Protein AF-A0A542YF42-F1 (afdb_monomer)

Organism: NCBI:txid1162970

pLDDT: mean 82.18, std 10.17, range [54.06, 91.44]

Radius of gyration: 11.87 Å; Cα contacts (8 Å, |Δi|>4): 89; chains: 1; bounding box: 25×21×30 Å

Foldseek 3Di:
DDWAKDKDADPDPPDQRIKIFIDDPRHTPDMDGDNHPVVNVVVSVVVVVVVVVVVD

Solvent-accessible surface area (backbone atoms only — not comparable to full-atom values): 3247 Å² total; per-residue (Å²): 137,54,76,46,66,46,76,50,70,49,98,44,98,90,44,68,36,6,35,26,36,39,26,49,79,84,41,77,78,44,76,48,77,27,86,35,54,68,58,24,50,52,53,38,50,53,50,48,53,51,54,55,62,74,75,106

Mean predicted aligned error: 5.2 Å

Secondary structure (DSSP, 8-state):
--EEEEEE----TTS-SEEE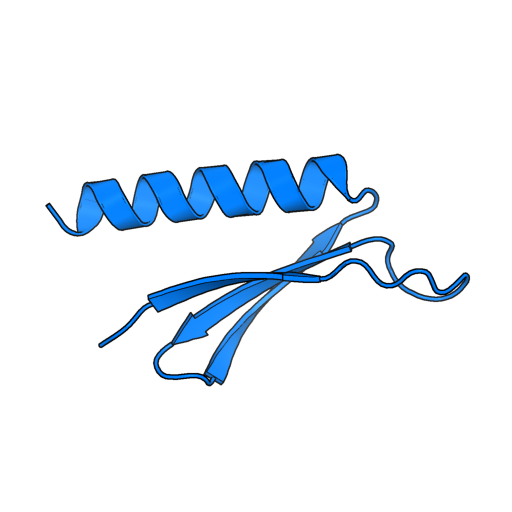EEEETTEEEEEEEESSHHHHHHHHHHHHHHHHHHT-

Structure (mmCIF, N/CA/C/O backbone):
data_AF-A0A542YF42-F1
#
_entry.id   AF-A0A542YF42-F1
#
loop_
_atom_site.group_PDB
_atom_site.id
_atom_site.type_symbol
_atom_site.label_atom_id
_atom_site.label_alt_id
_ato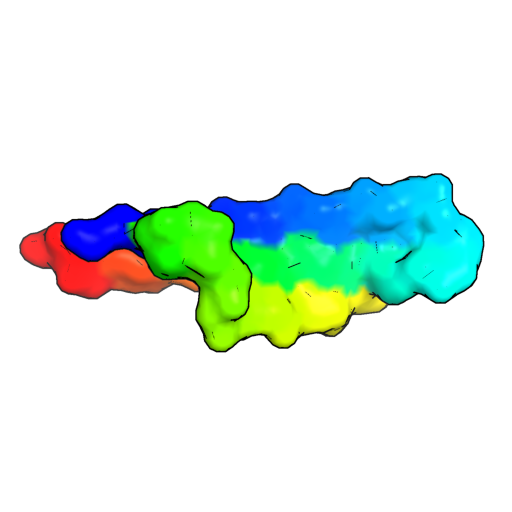m_site.label_comp_id
_atom_site.label_asym_id
_atom_site.label_entity_id
_atom_site.label_seq_id
_atom_site.pdbx_PDB_ins_code
_atom_site.Cartn_x
_atom_site.Cartn_y
_atom_site.Cartn_z
_atom_site.occupancy
_atom_site.B_iso_or_equiv
_atom_site.auth_seq_id
_atom_site.auth_comp_id
_atom_site.auth_asym_id
_atom_site.auth_atom_id
_atom_site.pdbx_PDB_model_num
ATOM 1 N N . MET A 1 1 ? -10.680 -3.259 16.511 1.00 71.94 1 MET A N 1
ATOM 2 C CA . MET A 1 1 ? -10.365 -3.309 15.070 1.00 71.94 1 MET A CA 1
ATOM 3 C C . MET A 1 1 ? -9.093 -2.519 14.844 1.00 71.94 1 MET A C 1
ATOM 5 O O . MET A 1 1 ? -9.101 -1.315 15.082 1.00 71.94 1 MET A O 1
ATOM 9 N N . ARG A 1 2 ? -7.994 -3.186 14.478 1.00 81.06 2 ARG A N 1
ATOM 10 C CA . ARG A 1 2 ? -6.709 -2.520 14.221 1.00 81.06 2 ARG A CA 1
ATOM 11 C C . ARG A 1 2 ? -6.508 -2.406 12.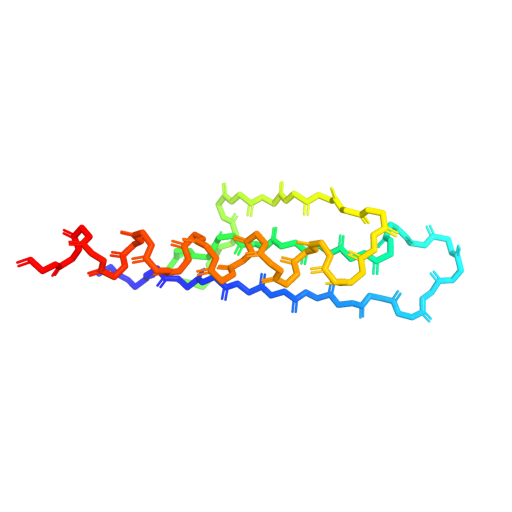715 1.00 81.06 2 ARG A C 1
ATOM 13 O O . ARG A 1 2 ? -6.447 -3.421 12.027 1.00 81.06 2 ARG A O 1
ATOM 20 N N . VAL A 1 3 ? -6.397 -1.175 12.224 1.00 85.81 3 VAL A N 1
ATOM 21 C CA . VAL A 1 3 ? -6.050 -0.889 10.827 1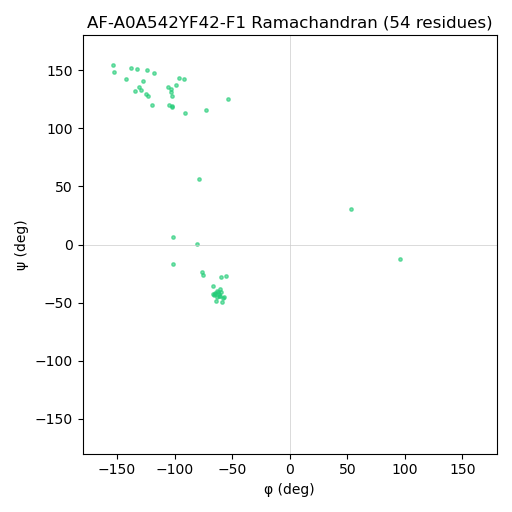.00 85.81 3 VAL A CA 1
ATOM 22 C C . VAL A 1 3 ? -4.586 -0.467 10.773 1.00 85.81 3 VAL A C 1
ATOM 24 O O . VAL A 1 3 ? -4.150 0.360 11.574 1.00 85.81 3 VAL A O 1
ATOM 27 N N . ILE A 1 4 ? -3.819 -1.062 9.863 1.00 88.00 4 ILE A N 1
ATOM 28 C CA . ILE A 1 4 ? -2.398 -0.771 9.653 1.00 88.00 4 ILE A CA 1
ATOM 29 C C . ILE A 1 4 ? -2.193 -0.465 8.173 1.00 88.00 4 ILE A C 1
ATOM 31 O O . ILE A 1 4 ? -2.770 -1.128 7.316 1.00 88.00 4 ILE A O 1
ATOM 35 N N . VAL A 1 5 ? -1.350 0.518 7.878 1.00 88.94 5 VAL A N 1
ATOM 36 C CA . VAL A 1 5 ? -0.849 0.749 6.522 1.00 88.94 5 VAL A CA 1
ATOM 37 C C . VAL A 1 5 ? 0.570 0.199 6.451 1.00 88.94 5 VAL A C 1
ATOM 39 O O . VAL A 1 5 ? 1.391 0.515 7.311 1.00 88.94 5 VAL A O 1
ATOM 42 N N . ALA A 1 6 ? 0.847 -0.647 5.464 1.00 86.56 6 ALA A N 1
ATOM 43 C CA . ALA A 1 6 ? 2.160 -1.252 5.257 1.00 86.56 6 ALA A CA 1
ATOM 44 C C . ALA A 1 6 ? 2.672 -0.950 3.848 1.00 86.56 6 ALA A C 1
ATOM 46 O O . ALA A 1 6 ? 1.884 -0.810 2.917 1.00 86.56 6 ALA A O 1
ATOM 47 N N . CYS A 1 7 ? 3.990 -0.879 3.693 1.00 86.50 7 CYS A N 1
ATOM 48 C CA . CYS A 1 7 ? 4.642 -0.701 2.402 1.00 86.50 7 CYS A CA 1
ATOM 49 C C . CYS A 1 7 ? 5.731 -1.756 2.238 1.00 86.50 7 CYS A C 1
ATOM 51 O O . CYS A 1 7 ? 6.524 -1.974 3.154 1.00 86.50 7 CYS A O 1
ATOM 53 N N . ILE A 1 8 ? 5.764 -2.403 1.076 1.00 82.56 8 ILE A N 1
ATOM 54 C CA . ILE A 1 8 ? 6.763 -3.411 0.730 1.00 82.56 8 ILE A CA 1
ATOM 55 C C . ILE A 1 8 ? 7.451 -2.967 -0.558 1.00 82.56 8 ILE A C 1
ATOM 57 O O . ILE A 1 8 ? 6.790 -2.662 -1.550 1.00 82.56 8 ILE A O 1
ATOM 61 N N . ASN A 1 9 ? 8.781 -2.927 -0.520 1.00 78.06 9 ASN A N 1
ATOM 62 C CA . ASN A 1 9 ? 9.624 -2.764 -1.694 1.00 78.06 9 ASN A CA 1
ATOM 63 C C . ASN A 1 9 ? 10.187 -4.137 -2.061 1.00 78.06 9 ASN A C 1
ATOM 65 O O . ASN A 1 9 ? 10.896 -4.746 -1.254 1.00 78.06 9 ASN A O 1
ATOM 69 N N . TRP A 1 10 ? 9.867 -4.629 -3.252 1.00 71.00 10 TRP A N 1
ATOM 70 C CA . TRP A 1 10 ? 10.531 -5.805 -3.788 1.00 71.00 10 TRP A CA 1
ATOM 71 C C . TRP A 1 10 ? 11.727 -5.340 -4.607 1.00 71.00 10 TRP A C 1
ATOM 73 O O . TRP A 1 10 ? 11.569 -4.754 -5.671 1.00 71.00 10 TRP A O 1
ATOM 83 N N . ASN A 1 11 ? 12.938 -5.651 -4.145 1.00 64.31 11 ASN A N 1
ATOM 84 C CA . ASN A 1 11 ? 14.144 -5.469 -4.952 1.00 64.31 11 ASN A CA 1
ATOM 85 C C . ASN A 1 11 ? 14.272 -6.618 -5.972 1.00 64.31 11 ASN A C 1
ATOM 87 O O . ASN A 1 11 ? 15.233 -7.385 -5.934 1.00 64.31 11 ASN A O 1
ATOM 91 N N . HIS A 1 12 ? 13.246 -6.802 -6.808 1.00 60.09 12 HIS A N 1
ATOM 92 C CA . HIS A 1 12 ? 13.184 -7.841 -7.830 1.00 60.09 12 HIS A CA 1
ATOM 93 C C . HIS A 1 12 ? 12.928 -7.191 -9.198 1.00 60.09 12 HIS A C 1
ATOM 95 O O . HIS A 1 12 ? 11.994 -6.398 -9.306 1.00 60.09 12 HIS A O 1
ATOM 101 N N . PRO A 1 13 ? 13.721 -7.516 -10.236 1.00 59.34 13 PRO A N 1
ATOM 102 C CA . PRO A 1 13 ? 13.659 -6.845 -11.538 1.00 59.34 13 PRO A CA 1
ATOM 103 C C . PRO A 1 13 ? 12.292 -6.950 -12.235 1.00 59.34 13 PRO A C 1
ATOM 105 O O . PRO A 1 13 ? 11.924 -6.040 -12.966 1.00 59.34 13 PRO A O 1
ATOM 108 N N . ASP A 1 14 ? 11.532 -8.015 -11.962 1.00 54.19 14 ASP A N 1
ATOM 109 C CA . ASP A 1 14 ? 10.208 -8.258 -12.564 1.00 54.19 14 ASP A CA 1
ATOM 110 C C . ASP A 1 14 ? 9.015 -7.917 -11.650 1.00 54.19 14 ASP A C 1
ATOM 112 O O . ASP A 1 14 ? 7.871 -8.239 -11.973 1.00 54.19 14 ASP A O 1
ATOM 116 N N . ALA A 1 15 ? 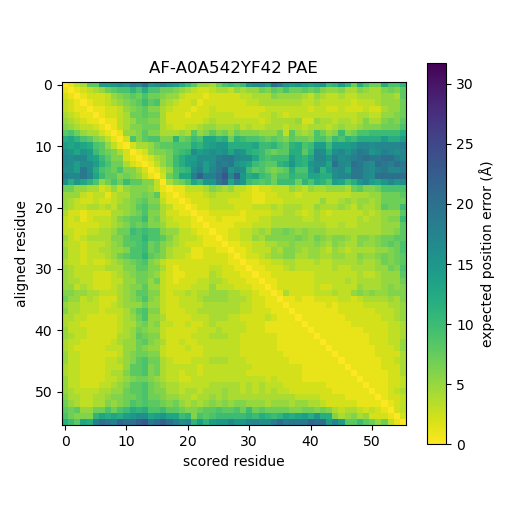9.253 -7.325 -10.477 1.00 58.16 15 ALA A N 1
ATOM 117 C CA . ALA A 1 15 ? 8.175 -6.945 -9.570 1.00 58.16 15 ALA A CA 1
ATOM 118 C C . ALA A 1 15 ? 7.810 -5.461 -9.760 1.00 58.16 15 ALA A C 1
ATOM 120 O O . ALA A 1 15 ? 8.709 -4.642 -9.952 1.00 58.16 15 ALA A O 1
ATOM 121 N N . PRO A 1 16 ? 6.521 -5.077 -9.663 1.00 59.50 16 PRO A N 1
ATOM 122 C CA . PRO A 1 16 ? 6.152 -3.669 -9.544 1.00 59.50 16 PRO A CA 1
ATOM 123 C C . PRO A 1 16 ? 6.928 -3.079 -8.367 1.00 59.50 16 PRO A C 1
ATOM 125 O O . PRO A 1 16 ? 6.915 -3.641 -7.268 1.00 59.50 16 PRO A O 1
ATOM 128 N N . HIS A 1 17 ? 7.665 -2.003 -8.628 1.00 70.12 17 HIS A N 1
ATOM 129 C CA . HIS A 1 17 ? 8.775 -1.564 -7.785 1.00 70.12 17 HIS A CA 1
ATOM 130 C C . HIS A 1 17 ? 8.381 -1.339 -6.314 1.00 70.12 17 HIS A C 1
ATOM 132 O O . HIS A 1 17 ? 9.221 -1.489 -5.429 1.00 70.12 17 HIS A O 1
ATOM 138 N N . ALA A 1 18 ? 7.117 -1.014 -6.016 1.00 81.75 18 ALA A N 1
ATOM 139 C CA . ALA A 1 18 ? 6.616 -0.979 -4.645 1.00 81.75 18 ALA A CA 1
ATOM 140 C C . ALA A 1 18 ? 5.103 -1.229 -4.530 1.00 81.75 18 ALA A C 1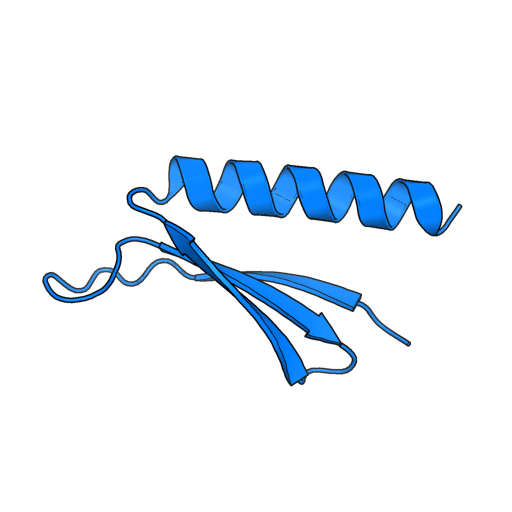
ATOM 142 O O . ALA A 1 18 ? 4.331 -0.927 -5.439 1.00 81.75 18 ALA A O 1
ATOM 143 N N . VAL A 1 19 ? 4.663 -1.728 -3.368 1.00 84.19 19 VAL A N 1
ATOM 144 C CA . VAL A 1 19 ? 3.242 -1.948 -3.042 1.00 84.19 19 VAL A CA 1
ATOM 145 C C . VAL A 1 19 ? 2.903 -1.364 -1.680 1.00 84.19 19 VAL A C 1
ATOM 147 O O . VAL A 1 19 ? 3.620 -1.588 -0.703 1.00 84.19 19 VAL A O 1
ATOM 150 N N . SER A 1 20 ? 1.770 -0.668 -1.600 1.00 87.06 20 SER A N 1
ATOM 151 C CA . SER A 1 20 ? 1.160 -0.234 -0.340 1.00 87.06 20 SER A CA 1
ATOM 152 C C . SER A 1 20 ? -0.075 -1.078 -0.019 1.00 87.06 20 SER A C 1
ATOM 154 O O . SER A 1 20 ? -0.923 -1.271 -0.892 1.00 87.06 20 SER A O 1
ATOM 156 N N . TYR A 1 21 ? -0.215 -1.512 1.232 1.00 88.44 21 TYR A N 1
ATOM 157 C CA . TYR A 1 21 ? -1.325 -2.320 1.738 1.00 88.44 21 TYR A CA 1
ATOM 158 C C . TYR A 1 21 ? -2.108 -1.591 2.826 1.00 88.44 21 TYR A C 1
ATOM 160 O O . TYR A 1 21 ? -1.527 -0.894 3.662 1.00 88.44 21 TYR A O 1
ATOM 168 N N . VAL A 1 22 ? -3.412 -1.859 2.878 1.00 89.56 22 VAL A N 1
ATOM 169 C CA . VAL A 1 22 ? -4.226 -1.652 4.079 1.00 89.56 22 VAL A CA 1
ATOM 170 C C . VAL A 1 22 ? -4.509 -3.012 4.691 1.00 89.56 22 VAL A C 1
ATOM 172 O O . VAL A 1 22 ? -5.120 -3.873 4.058 1.00 89.56 22 VAL A O 1
ATOM 175 N N . LEU A 1 23 ? -4.063 -3.192 5.927 1.00 88.94 23 LEU A N 1
ATOM 176 C CA . LEU A 1 23 ? -4.285 -4.391 6.717 1.00 88.94 23 LEU A CA 1
ATOM 177 C C . LEU A 1 23 ? -5.377 -4.112 7.750 1.00 88.94 23 LEU A C 1
ATOM 179 O O . LEU A 1 23 ? -5.313 -3.104 8.461 1.00 88.94 23 LEU A O 1
ATOM 183 N N . ARG A 1 24 ? -6.340 -5.020 7.883 1.00 90.38 24 ARG A N 1
ATOM 184 C CA . ARG A 1 24 ? -7.318 -5.039 8.971 1.00 90.38 24 ARG A CA 1
ATOM 185 C C . ARG A 1 24 ? -7.161 -6.341 9.731 1.00 90.38 24 ARG A C 1
ATOM 187 O O . ARG A 1 24 ? -7.279 -7.410 9.151 1.00 90.38 24 ARG A O 1
ATOM 194 N N . ASP A 1 25 ? -6.860 -6.230 11.021 1.00 89.38 25 ASP A N 1
ATOM 195 C CA . ASP A 1 25 ? -6.699 -7.382 11.916 1.00 89.38 25 ASP A CA 1
ATOM 196 C C . ASP A 1 25 ? -5.688 -8.434 11.384 1.00 89.38 25 ASP A C 1
ATOM 198 O O . ASP A 1 25 ? -5.783 -9.620 11.672 1.00 89.38 25 A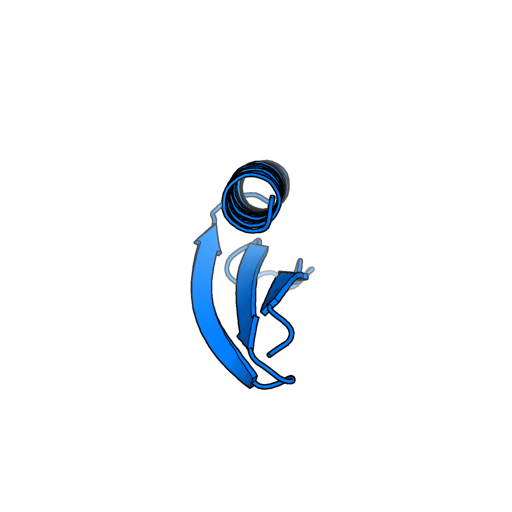SP A O 1
ATOM 202 N N . GLY A 1 26 ? -4.678 -7.970 10.632 1.00 85.25 26 GLY A N 1
ATOM 203 C CA . GLY A 1 26 ? -3.616 -8.797 10.043 1.00 85.25 26 GLY A CA 1
ATOM 204 C C . GLY A 1 26 ? -3.854 -9.220 8.590 1.00 85.25 26 GLY A C 1
ATOM 205 O O . GLY A 1 26 ? -2.908 -9.648 7.935 1.00 85.25 26 GLY A O 1
ATOM 206 N N . GLU A 1 27 ? -5.061 -9.037 8.057 1.00 88.00 27 GLU A N 1
ATOM 207 C CA . GLU A 1 27 ? -5.409 -9.408 6.682 1.00 88.00 27 GLU A CA 1
ATOM 208 C C . GLU A 1 27 ? -5.362 -8.204 5.740 1.00 88.00 27 GLU A C 1
ATOM 210 O O . GLU A 1 27 ? -5.841 -7.118 6.074 1.00 88.00 27 GLU A O 1
ATOM 215 N N . ALA A 1 28 ? -4.803 -8.385 4.542 1.00 88.06 28 ALA A N 1
ATOM 216 C CA . ALA A 1 28 ? -4.807 -7.354 3.510 1.00 88.06 28 ALA A CA 1
ATOM 217 C C . ALA A 1 28 ? -6.207 -7.202 2.914 1.00 88.06 28 ALA A C 1
ATOM 219 O O . ALA A 1 28 ? -6.717 -8.108 2.264 1.00 88.06 28 ALA A O 1
ATOM 220 N N . ILE A 1 29 ? -6.805 -6.029 3.114 1.00 91.44 29 ILE A N 1
ATOM 221 C CA . ILE A 1 29 ? -8.129 -5.689 2.577 1.00 91.44 29 ILE A CA 1
ATOM 222 C C . ILE A 1 29 ? -8.047 -4.795 1.335 1.00 91.44 29 ILE A C 1
ATOM 224 O O . ILE A 1 29 ? -9.021 -4.675 0.600 1.00 91.44 29 ILE A O 1
ATOM 228 N N . ALA A 1 30 ? -6.895 -4.161 1.100 1.00 88.69 30 ALA A N 1
ATOM 229 C CA . ALA A 1 30 ? -6.618 -3.393 -0.109 1.00 88.69 30 ALA A CA 1
ATOM 230 C C . ALA A 1 30 ? -5.113 -3.361 -0.403 1.00 88.69 30 ALA A C 1
ATOM 232 O O . ALA A 1 30 ? -4.294 -3.340 0.521 1.00 88.69 30 ALA A O 1
ATOM 233 N N . SER A 1 31 ? -4.763 -3.301 -1.688 1.00 88.75 31 SER A N 1
ATOM 234 C CA . SER A 1 31 ? -3.389 -3.181 -2.183 1.00 88.75 31 SER A CA 1
ATOM 235 C C . SER A 1 31 ? -3.328 -2.263 -3.402 1.00 88.75 31 SER A C 1
ATOM 237 O O . SER A 1 31 ? -4.217 -2.311 -4.251 1.00 88.75 31 SER A O 1
ATOM 239 N N . VAL A 1 32 ? -2.267 -1.462 -3.505 1.00 86.94 32 VAL A N 1
ATOM 240 C CA . VAL A 1 32 ? -1.994 -0.592 -4.659 1.00 86.94 32 VAL A CA 1
ATOM 241 C C . VAL A 1 32 ? -0.530 -0.727 -5.055 1.00 86.94 32 VAL A C 1
ATOM 243 O O . VAL A 1 32 ? 0.348 -0.668 -4.191 1.00 86.94 32 VAL A O 1
ATOM 246 N N . TYR A 1 33 ? -0.296 -0.911 -6.351 1.00 87.12 33 TYR A N 1
ATOM 247 C CA . TYR A 1 33 ? 1.023 -1.017 -6.969 1.00 87.12 33 TYR A CA 1
ATOM 248 C C . TYR A 1 33 ? 1.508 0.356 -7.435 1.00 87.12 33 TYR A C 1
ATOM 250 O O . TYR A 1 33 ? 0.705 1.151 -7.920 1.00 87.12 33 TYR A O 1
ATOM 258 N N . HIS A 1 34 ? 2.807 0.612 -7.292 1.00 85.12 34 HIS A N 1
ATOM 259 C CA . HIS A 1 34 ? 3.444 1.889 -7.615 1.00 85.12 34 HIS A CA 1
ATOM 260 C C . HIS A 1 34 ? 4.712 1.673 -8.438 1.00 85.12 34 HIS A C 1
ATOM 262 O O . HIS A 1 34 ? 5.418 0.674 -8.261 1.00 85.12 34 HIS A O 1
ATOM 268 N N . ASP A 1 35 ? 5.036 2.662 -9.268 1.00 82.62 35 ASP A N 1
ATOM 269 C CA . ASP A 1 35 ? 6.221 2.636 -10.130 1.00 82.62 35 ASP A CA 1
ATOM 270 C C . ASP A 1 35 ? 7.510 2.918 -9.350 1.00 82.62 35 ASP A C 1
ATOM 272 O O . ASP A 1 35 ? 8.597 2.528 -9.769 1.00 82.62 35 ASP A O 1
ATOM 276 N N . THR A 1 36 ? 7.414 3.593 -8.197 1.00 83.12 36 THR A N 1
ATOM 277 C CA . THR A 1 36 ? 8.572 3.902 -7.349 1.00 83.12 36 THR A CA 1
ATOM 278 C C . THR A 1 36 ? 8.287 3.697 -5.863 1.00 83.12 36 THR A C 1
ATOM 280 O O . THR A 1 36 ? 7.173 3.891 -5.373 1.00 83.12 36 THR A O 1
ATOM 283 N N . TRP A 1 37 ? 9.338 3.381 -5.100 1.00 82.50 37 TRP A N 1
ATOM 284 C CA . TRP A 1 37 ? 9.268 3.302 -3.636 1.00 82.50 37 TRP A CA 1
ATOM 285 C C . TRP A 1 37 ? 8.863 4.627 -2.980 1.00 82.50 37 TRP A C 1
ATOM 287 O O . TRP A 1 37 ? 8.105 4.638 -2.009 1.00 82.50 37 TRP A O 1
ATOM 297 N N . ALA A 1 38 ? 9.354 5.748 -3.514 1.00 85.56 38 ALA A N 1
ATOM 298 C CA . ALA A 1 38 ? 9.042 7.074 -2.992 1.00 85.56 38 ALA A CA 1
ATOM 299 C C . ALA A 1 38 ? 7.539 7.375 -3.085 1.00 85.56 38 ALA A C 1
ATOM 301 O O . ALA A 1 38 ? 6.952 7.869 -2.121 1.00 85.56 38 ALA A O 1
ATOM 302 N N . GLU A 1 39 ? 6.909 7.025 -4.209 1.00 85.56 39 GLU A N 1
ATOM 303 C CA . GLU A 1 39 ? 5.468 7.176 -4.400 1.00 85.56 39 GLU A CA 1
ATOM 304 C C . GLU A 1 39 ? 4.671 6.297 -3.429 1.00 85.56 39 GLU A C 1
ATOM 306 O O . GLU A 1 39 ? 3.803 6.806 -2.712 1.00 85.56 39 GLU A O 1
ATOM 311 N N . ALA A 1 40 ? 5.021 5.011 -3.325 1.00 86.94 40 ALA A N 1
ATOM 312 C CA . ALA A 1 40 ? 4.359 4.090 -2.405 1.00 86.94 40 ALA A CA 1
ATOM 313 C C . ALA A 1 40 ? 4.418 4.586 -0.952 1.00 86.94 40 ALA A C 1
ATOM 315 O O . ALA A 1 40 ? 3.405 4.600 -0.249 1.00 86.94 40 ALA A O 1
ATOM 316 N N . MET A 1 41 ? 5.587 5.055 -0.502 1.00 87.12 41 MET A N 1
ATOM 317 C CA . MET A 1 41 ? 5.770 5.615 0.840 1.00 87.12 41 MET A CA 1
ATOM 318 C C . MET A 1 41 ? 4.975 6.900 1.060 1.00 87.12 41 MET A C 1
ATOM 320 O O . MET A 1 41 ? 4.371 7.069 2.121 1.00 87.12 41 MET A O 1
ATOM 324 N N . HIS A 1 42 ? 4.952 7.803 0.078 1.00 89.81 42 HIS A N 1
ATOM 325 C CA . HIS A 1 42 ? 4.164 9.029 0.166 1.00 89.81 42 HIS A CA 1
ATOM 326 C C . HIS A 1 42 ? 2.676 8.709 0.359 1.00 89.81 42 HIS A C 1
ATOM 328 O O . HIS A 1 42 ? 2.057 9.203 1.304 1.00 89.81 42 HIS A O 1
ATOM 334 N N . ARG A 1 43 ? 2.125 7.812 -0.468 1.00 88.12 43 ARG A N 1
ATOM 335 C CA . ARG A 1 43 ? 0.717 7.395 -0.392 1.00 88.12 43 ARG A CA 1
ATOM 336 C C . ARG A 1 43 ? 0.386 6.656 0.899 1.00 88.12 43 ARG A C 1
ATOM 338 O O . ARG A 1 43 ? -0.644 6.938 1.512 1.00 88.12 43 ARG A O 1
ATOM 345 N N . ALA A 1 44 ? 1.260 5.757 1.349 1.00 89.12 44 ALA A N 1
ATOM 346 C CA . ALA A 1 44 ? 1.076 5.045 2.609 1.00 89.12 44 ALA A CA 1
ATOM 347 C C . ALA A 1 44 ? 1.028 6.005 3.811 1.00 89.12 44 ALA A C 1
ATOM 349 O O . ALA A 1 44 ? 0.140 5.896 4.659 1.00 89.12 44 ALA A O 1
ATOM 350 N N . ASN A 1 45 ? 1.933 6.987 3.857 1.00 90.75 45 ASN A N 1
ATOM 351 C CA . ASN A 1 45 ? 1.963 7.995 4.917 1.00 90.75 45 ASN A CA 1
ATOM 352 C C . ASN A 1 45 ? 0.739 8.917 4.881 1.00 90.75 45 ASN A C 1
ATOM 354 O O . ASN A 1 45 ? 0.152 9.197 5.927 1.00 90.75 45 ASN A O 1
ATOM 358 N N . GLU A 1 46 ? 0.326 9.360 3.690 1.00 91.38 46 GLU A N 1
ATOM 359 C CA . GLU A 1 46 ? -0.884 10.166 3.505 1.00 91.38 46 GLU A CA 1
ATOM 360 C C . GLU A 1 46 ? -2.123 9.428 4.040 1.00 91.38 46 GLU A C 1
ATOM 362 O O . GLU A 1 46 ? -2.920 9.991 4.796 1.00 91.38 46 GLU A O 1
ATOM 367 N N . LEU A 1 47 ? -2.259 8.141 3.711 1.00 89.06 47 LEU A N 1
ATOM 368 C CA . LEU A 1 47 ? -3.362 7.313 4.185 1.00 89.06 47 LEU A CA 1
ATOM 369 C C . LEU A 1 47 ? -3.313 7.092 5.702 1.00 89.06 47 LEU A C 1
ATOM 371 O O . LEU A 1 47 ? -4.338 7.223 6.370 1.00 89.06 47 LEU A O 1
ATOM 375 N N . ALA A 1 48 ? -2.136 6.806 6.262 1.00 88.94 48 ALA A N 1
ATOM 376 C CA . ALA A 1 48 ? -1.964 6.643 7.704 1.00 88.94 48 ALA A CA 1
ATOM 377 C C . ALA A 1 48 ? -2.349 7.920 8.474 1.00 88.94 48 ALA A C 1
ATOM 379 O O . ALA A 1 48 ? -3.026 7.841 9.502 1.00 88.94 48 ALA A O 1
ATOM 380 N N . ALA A 1 49 ? -1.983 9.098 7.957 1.00 90.38 49 ALA A N 1
ATOM 381 C CA . ALA A 1 49 ? -2.360 10.382 8.542 1.00 90.38 49 ALA A CA 1
ATOM 382 C C . ALA A 1 49 ? -3.882 10.600 8.527 1.00 90.38 49 ALA A C 1
ATOM 384 O O . ALA A 1 49 ? -4.457 10.977 9.550 1.00 90.38 49 ALA A O 1
ATOM 385 N N . ARG A 1 50 ? -4.551 10.299 7.405 1.00 88.62 50 ARG A N 1
ATOM 386 C CA . ARG A 1 50 ? -6.019 10.381 7.291 1.00 88.62 50 ARG A CA 1
ATOM 387 C C . ARG A 1 50 ? -6.722 9.432 8.263 1.00 88.62 50 ARG A C 1
ATOM 389 O O . ARG A 1 50 ? -7.654 9.842 8.945 1.00 88.62 50 ARG A O 1
ATOM 396 N N . LEU A 1 51 ? -6.254 8.187 8.373 1.00 86.06 51 LEU A N 1
ATOM 397 C CA . LEU A 1 51 ? -6.815 7.203 9.306 1.00 86.06 51 LEU A CA 1
ATOM 398 C C . LEU A 1 51 ? -6.652 7.641 10.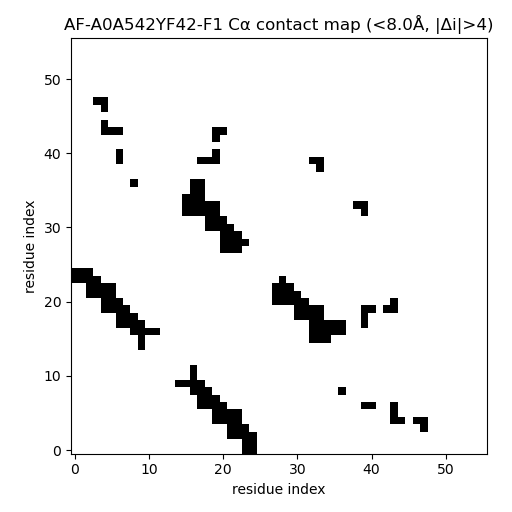766 1.00 86.06 51 LEU A C 1
ATOM 400 O O . LEU A 1 51 ? -7.584 7.497 11.554 1.00 86.06 51 LEU A O 1
ATOM 404 N N . LYS A 1 52 ? -5.500 8.223 11.122 1.00 85.88 52 LYS A N 1
ATOM 405 C CA . LYS A 1 52 ? -5.272 8.792 12.458 1.00 85.88 52 LYS A CA 1
ATOM 406 C C . LYS A 1 52 ? -6.223 9.954 12.757 1.00 85.88 52 LYS A C 1
ATOM 408 O O . LYS A 1 52 ? -6.723 10.043 13.874 1.00 85.88 52 LYS A O 1
ATOM 413 N N . ALA A 1 53 ? -6.477 10.819 11.775 1.00 86.69 53 ALA A N 1
ATOM 414 C CA . ALA A 1 53 ? -7.377 11.958 11.930 1.00 86.69 53 ALA A CA 1
ATOM 415 C C . ALA A 1 53 ? -8.845 11.538 12.127 1.00 86.69 53 ALA A C 1
ATOM 417 O O . ALA A 1 53 ? -9.542 12.173 12.902 1.00 86.69 53 ALA A O 1
ATOM 418 N N . VAL A 1 54 ? -9.302 10.463 11.470 1.00 79.88 54 VAL A N 1
ATOM 419 C CA . VAL A 1 54 ? -10.673 9.929 11.629 1.00 79.88 54 VAL A CA 1
ATOM 420 C C . VAL A 1 54 ? -10.854 9.165 12.947 1.00 79.88 54 VAL A C 1
ATOM 422 O O . VAL A 1 54 ? -11.965 9.056 13.452 1.00 79.88 54 VAL A O 1
ATOM 425 N N . ALA A 1 55 ? -9.775 8.610 13.502 1.00 74.62 55 ALA A N 1
ATOM 426 C CA . ALA A 1 55 ? -9.804 7.882 14.770 1.00 74.62 55 ALA A CA 1
ATOM 427 C C . ALA A 1 55 ? -9.779 8.789 16.021 1.00 74.62 55 ALA A C 1
ATOM 429 O O . ALA A 1 55 ? -9.747 8.257 17.131 1.00 74.62 55 ALA A O 1
ATOM 430 N N . SER A 1 56 ? -9.744 10.118 15.845 1.00 54.06 56 SER A N 1
ATOM 431 C CA . SER A 1 56 ? -9.777 11.129 16.918 1.00 54.06 56 SER A CA 1
ATOM 432 C C . SER A 1 56 ? -11.146 11.797 16.982 1.00 54.06 56 SER A C 1
ATOM 434 O O . SER A 1 56 ? -11.583 12.098 18.112 1.00 54.06 56 SER A O 1
#

Nearest PDB structures (foldseek):
  2pu9-assembly1_C  TM=5.514E-01  e=1.564E+00  Spinacia oleracea
  1ep8-assembly2_B  TM=5.443E-01  e=1.892E+00  Chlamydomonas reinhardtii
  2qzb-assembly1_A  TM=6.591E-01  e=7.177E+00  Escherichia co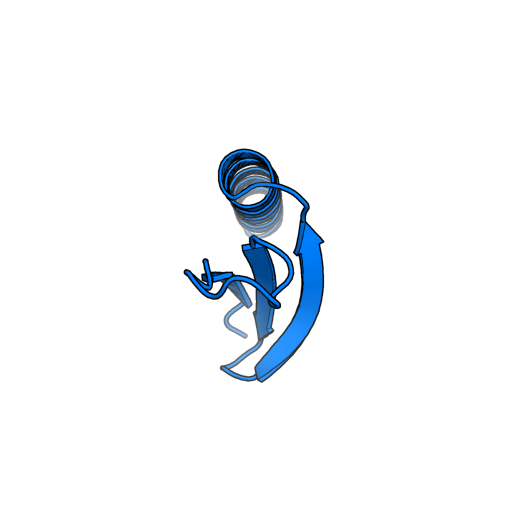li K-12
  7apj-assembly1_A  TM=3.728E-01  e=3.570E+00  Homo sapiens

Sequence (56 aa):
MRVIVACINWNHPDAPHAVSYVLRDGEAIASVYHDTWAEAMHRANELAARLKAVAS